Protein AF-A0A838DEN2-F1 (afdb_monomer_lite)

pLDDT: mean 86.4, std 11.08, range [57.28, 98.25]

Secondary structure (DSSP, 8-state):
---EEEEETTEEEEEE--HHHHHHHHHHHHHHHHHHHHHHHHH-GGGSSPPP-

Sequence (53 aa):
MTAQIIEKGGERKFAAIPYKQYVKMQEALEDYHALKALRGAKRDPKNQKGQPF

Foldseek 3Di:
DDWDFDDDPNDRDDTDDPPVVVVVVVVVVVVVVVVVVVVVLCPPPVPVDPDDD

Radius of gyration: 19.56 Å; chains: 1; bounding box: 39×37×48 Å

Structure (mmCIF, N/CA/C/O backbone):
data_AF-A0A838DEN2-F1
#
_entry.id   AF-A0A838DEN2-F1
#
loop_
_atom_site.group_PDB
_atom_site.id
_atom_site.type_symbol
_atom_site.label_atom_id
_atom_site.label_alt_id
_atom_site.label_comp_id
_atom_site.label_asym_id
_atom_site.label_entity_id
_atom_site.label_seq_id
_atom_site.pdbx_PDB_ins_code
_atom_site.Cartn_x
_atom_site.Cartn_y
_atom_site.Cartn_z
_atom_site.occupancy
_atom_site.B_iso_or_equiv
_atom_site.auth_seq_id
_atom_site.auth_comp_id
_atom_site.auth_asym_id
_atom_site.auth_atom_id
_atom_site.pdbx_PDB_model_num
ATOM 1 N N . MET A 1 1 ? -16.762 8.580 0.247 1.00 57.28 1 MET A N 1
ATOM 2 C CA . MET A 1 1 ? -15.644 8.023 1.038 1.00 57.28 1 MET A CA 1
ATOM 3 C C . MET A 1 1 ? -15.523 8.854 2.297 1.00 57.28 1 MET A C 1
ATOM 5 O O . MET A 1 1 ? -15.439 10.067 2.167 1.00 57.28 1 MET A O 1
ATOM 9 N N . THR A 1 2 ? -15.528 8.233 3.475 1.00 62.94 2 THR A N 1
ATOM 10 C CA . THR A 1 2 ? -15.416 8.959 4.748 1.00 62.94 2 THR A CA 1
ATOM 11 C C . THR A 1 2 ? -14.459 8.178 5.638 1.00 62.94 2 THR A C 1
ATOM 13 O O . THR A 1 2 ? -14.856 7.225 6.302 1.00 62.94 2 THR A O 1
ATOM 16 N N . ALA A 1 3 ? -13.169 8.508 5.559 1.00 77.00 3 ALA A N 1
ATOM 17 C CA . ALA A 1 3 ? -12.188 7.997 6.507 1.00 77.00 3 ALA A CA 1
ATOM 18 C C . ALA A 1 3 ? -12.456 8.662 7.859 1.00 77.00 3 ALA A C 1
ATOM 20 O O . ALA A 1 3 ? -12.579 9.887 7.928 1.00 77.00 3 ALA A O 1
ATOM 21 N N . GLN A 1 4 ? -12.574 7.869 8.920 1.00 85.12 4 GLN A N 1
ATOM 22 C CA . GLN A 1 4 ? -12.734 8.427 10.255 1.00 85.12 4 GLN A CA 1
ATOM 23 C C . GLN A 1 4 ? -11.350 8.754 10.801 1.00 85.12 4 GLN A C 1
ATOM 25 O O . GLN A 1 4 ? -10.518 7.869 10.983 1.00 85.12 4 GLN A O 1
ATOM 30 N N . ILE A 1 5 ? -11.091 10.034 11.032 1.00 85.88 5 ILE A N 1
ATOM 31 C CA . ILE A 1 5 ? -9.813 10.480 11.573 1.00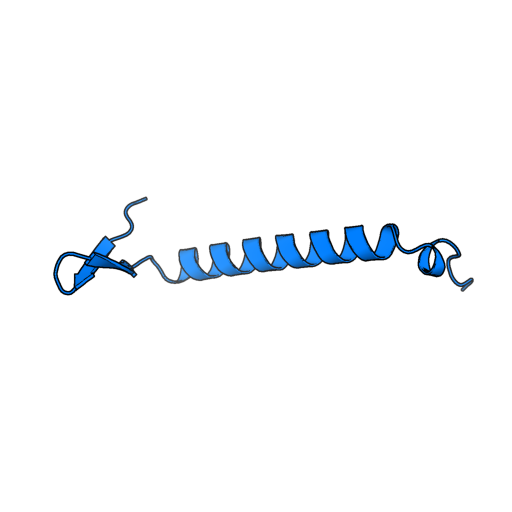 85.88 5 ILE A CA 1
ATOM 32 C C . ILE A 1 5 ? -9.861 10.387 13.096 1.00 85.88 5 ILE A C 1
ATOM 34 O O . ILE A 1 5 ? -10.792 10.888 13.721 1.00 85.88 5 ILE A O 1
ATOM 38 N N . ILE A 1 6 ? -8.860 9.737 13.683 1.00 85.88 6 ILE A N 1
ATOM 39 C CA . ILE A 1 6 ? -8.707 9.584 15.127 1.00 85.88 6 ILE A CA 1
ATOM 40 C C . ILE A 1 6 ? -7.614 10.552 15.584 1.00 85.88 6 ILE A C 1
ATOM 42 O O . ILE A 1 6 ? -6.453 10.464 15.164 1.00 85.88 6 ILE A O 1
ATOM 46 N N . GLU A 1 7 ? -8.004 11.482 16.450 1.00 84.81 7 GLU A N 1
ATOM 47 C CA . GLU A 1 7 ? -7.132 12.502 17.026 1.00 84.81 7 GLU A CA 1
ATOM 48 C C . GLU A 1 7 ? -6.657 12.078 18.424 1.00 84.81 7 GLU A C 1
ATOM 50 O O . GLU A 1 7 ? -7.436 11.572 19.232 1.00 84.81 7 GLU A O 1
ATOM 55 N N . LYS A 1 8 ? -5.369 12.279 18.728 1.00 76.44 8 LYS A N 1
ATOM 56 C CA . LYS A 1 8 ? -4.803 12.055 20.069 1.00 76.44 8 LYS A CA 1
ATOM 57 C C . LYS A 1 8 ? -3.924 13.239 20.452 1.00 76.44 8 LYS A C 1
ATOM 59 O O . LYS A 1 8 ? -2.853 13.419 19.878 1.00 76.44 8 LYS A O 1
ATOM 64 N N . GLY A 1 9 ? -4.370 14.012 21.444 1.00 76.38 9 GLY A N 1
ATOM 65 C CA . GLY A 1 9 ? -3.669 15.212 21.915 1.00 76.38 9 GLY A CA 1
ATOM 66 C C . GLY A 1 9 ? -3.750 16.399 20.949 1.00 76.38 9 GLY A C 1
ATOM 67 O O . GLY A 1 9 ? -2.799 17.162 20.865 1.00 76.38 9 GLY A O 1
ATOM 68 N N . GLY A 1 10 ? -4.843 16.525 20.186 1.00 79.94 10 GLY A N 1
ATOM 69 C CA . GLY A 1 10 ? -5.028 17.591 19.188 1.00 79.94 10 GLY A CA 1
ATOM 70 C C . GLY A 1 10 ? -4.386 17.315 17.822 1.00 79.94 10 GLY A C 1
ATOM 71 O O . GLY A 1 10 ? -4.585 18.083 16.888 1.00 79.94 10 GLY A O 1
ATOM 72 N N . GLU A 1 11 ? -3.660 16.203 17.674 1.00 79.19 11 GLU A N 1
ATOM 73 C CA . GLU A 1 11 ? -3.051 15.791 16.407 1.00 79.19 11 GLU A CA 1
ATOM 74 C C . GLU A 1 11 ? -3.798 14.610 15.775 1.00 79.19 11 GLU A C 1
ATOM 76 O O . GLU A 1 11 ? -4.103 13.611 16.437 1.00 79.19 11 GLU A O 1
ATOM 81 N N . ARG A 1 12 ? -4.039 14.698 14.462 1.00 80.56 12 ARG A N 1
ATOM 82 C CA . ARG A 1 12 ? -4.629 13.640 13.627 1.00 80.56 12 ARG A CA 1
ATOM 83 C C . ARG A 1 12 ? -3.604 12.541 13.363 1.00 80.56 12 ARG A C 1
ATOM 85 O O . ARG A 1 12 ? -2.852 12.617 12.396 1.00 80.56 12 ARG A O 1
ATOM 92 N N . LYS A 1 13 ? -3.557 11.529 14.234 1.00 82.44 13 LYS A N 1
ATOM 93 C CA . LYS A 1 13 ? -2.531 10.470 14.180 1.00 82.44 13 LYS A CA 1
ATOM 94 C C . LYS A 1 13 ? -2.939 9.253 13.365 1.00 82.44 13 LYS A C 1
ATOM 96 O O . LYS A 1 13 ? -2.066 8.580 12.827 1.00 82.44 13 LYS A O 1
ATOM 101 N N . PHE A 1 14 ? -4.234 8.962 13.264 1.00 86.50 14 PHE A N 1
ATOM 102 C CA . PHE A 1 14 ? -4.699 7.748 12.594 1.00 86.50 14 PHE A CA 1
ATOM 103 C C . PHE A 1 14 ? -5.940 8.006 11.746 1.00 86.50 14 PHE A C 1
ATOM 105 O O . PHE A 1 14 ? -6.733 8.902 12.031 1.00 86.50 14 PHE A O 1
ATOM 112 N N . ALA A 1 15 ? -6.118 7.186 10.715 1.00 87.12 15 ALA A N 1
ATOM 113 C CA . ALA A 1 15 ? -7.323 7.145 9.902 1.00 87.12 15 ALA A CA 1
ATOM 114 C C . ALA A 1 15 ? -7.871 5.716 9.909 1.00 87.12 15 ALA A C 1
ATOM 116 O O . ALA A 1 15 ? -7.175 4.775 9.529 1.00 87.12 15 ALA A O 1
ATOM 117 N N . ALA A 1 16 ? -9.116 5.556 10.341 1.00 89.69 16 ALA A N 1
ATOM 118 C CA . ALA A 1 16 ? -9.848 4.309 10.236 1.00 89.69 16 ALA A CA 1
ATOM 119 C C . ALA A 1 16 ? -10.582 4.271 8.891 1.00 89.69 16 ALA A C 1
ATOM 121 O O . ALA A 1 16 ? -11.385 5.151 8.564 1.00 89.69 16 ALA A O 1
ATOM 122 N N . ILE A 1 17 ? -10.286 3.235 8.109 1.00 91.88 17 ILE A N 1
ATOM 123 C CA . ILE A 1 17 ? -10.922 2.946 6.824 1.00 91.88 17 ILE A CA 1
ATOM 124 C C . ILE A 1 17 ? -11.380 1.483 6.790 1.00 91.88 17 ILE A C 1
ATOM 126 O O . ILE A 1 17 ? -10.811 0.648 7.499 1.00 91.88 17 ILE A O 1
ATOM 130 N N . PRO A 1 18 ? -12.387 1.133 5.970 1.00 94.44 18 PRO A N 1
ATOM 131 C CA . PRO A 1 18 ? -12.783 -0.256 5.783 1.00 94.44 18 PRO A CA 1
ATOM 132 C C . PRO A 1 18 ? -11.603 -1.121 5.331 1.00 94.44 18 PRO A C 1
ATOM 134 O O . PRO A 1 18 ? -10.886 -0.760 4.398 1.00 94.44 18 PRO A O 1
ATOM 137 N N . TYR A 1 19 ? -11.457 -2.306 5.925 1.00 92.62 19 TYR A N 1
ATOM 138 C CA . TYR A 1 19 ? -10.335 -3.208 5.640 1.00 92.62 19 TYR A CA 1
ATOM 139 C C . TYR A 1 19 ? -10.177 -3.521 4.145 1.00 92.62 19 TYR A C 1
ATOM 141 O O . TYR A 1 19 ? -9.088 -3.404 3.595 1.00 92.62 19 TYR A O 1
ATOM 149 N N . LYS A 1 20 ? -11.281 -3.806 3.441 1.00 94.38 20 LYS A N 1
ATOM 150 C CA . LYS A 1 20 ? -11.262 -4.046 1.985 1.00 94.38 20 LYS A CA 1
ATOM 151 C C . LYS A 1 20 ? -10.677 -2.877 1.184 1.00 94.38 20 LYS A C 1
ATOM 153 O O . LYS A 1 20 ? -10.122 -3.091 0.115 1.00 94.38 20 LYS A O 1
ATOM 158 N N . GLN A 1 21 ? -10.840 -1.643 1.660 1.00 91.69 21 GLN A N 1
ATOM 159 C CA . GLN A 1 21 ? -10.279 -0.464 1.000 1.00 91.69 21 GLN A CA 1
ATOM 160 C C . GLN A 1 21 ? -8.796 -0.311 1.321 1.00 91.69 21 GLN A C 1
ATOM 162 O O . GLN A 1 21 ? -8.020 -0.026 0.418 1.00 91.69 21 GLN A O 1
ATOM 167 N N . TYR A 1 22 ? -8.405 -0.562 2.572 1.00 93.56 22 TYR A N 1
ATOM 168 C CA . TYR A 1 22 ? -6.998 -0.604 2.961 1.00 93.56 22 TYR A CA 1
ATOM 169 C C . TYR A 1 22 ? -6.208 -1.606 2.111 1.00 93.56 22 TYR A C 1
ATOM 171 O O . TYR A 1 22 ? -5.183 -1.237 1.548 1.00 93.56 22 TYR A O 1
ATOM 179 N N . VAL A 1 23 ? -6.729 -2.826 1.940 1.00 96.75 23 VAL A N 1
ATOM 180 C CA . VAL A 1 23 ? -6.096 -3.863 1.109 1.00 96.75 23 VAL A CA 1
ATOM 181 C C . VAL A 1 23 ? -5.904 -3.375 -0.327 1.00 96.75 23 VAL A C 1
ATOM 183 O O . VAL A 1 23 ? -4.783 -3.376 -0.816 1.00 96.75 23 VAL A O 1
ATOM 186 N N . LYS A 1 24 ? -6.949 -2.828 -0.960 1.00 96.75 24 LYS A N 1
ATOM 187 C CA . LYS A 1 24 ? -6.842 -2.266 -2.319 1.00 96.75 24 LYS A CA 1
ATOM 188 C C . LYS A 1 24 ? -5.811 -1.143 -2.436 1.00 96.75 24 LYS A C 1
ATOM 190 O O . LYS A 1 24 ? -5.179 -0.988 -3.475 1.00 96.75 24 LYS A O 1
ATO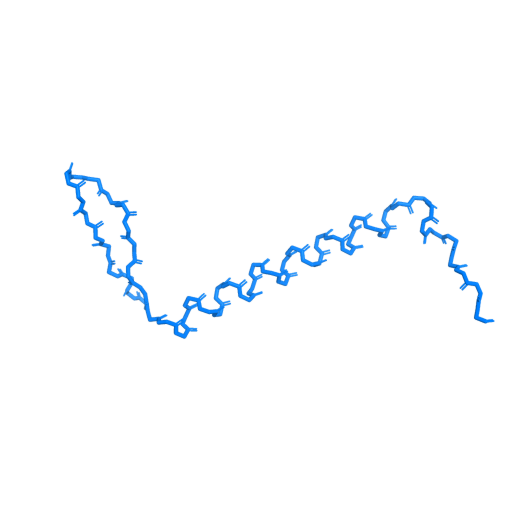M 195 N N . MET A 1 25 ? -5.661 -0.324 -1.395 1.00 95.38 25 MET A N 1
ATOM 196 C CA . MET A 1 25 ? -4.637 0.720 -1.373 1.00 95.38 25 MET A CA 1
ATOM 197 C C . MET A 1 25 ? -3.230 0.129 -1.262 1.00 95.38 25 MET A C 1
ATOM 199 O O . MET A 1 25 ? -2.325 0.640 -1.914 1.00 95.38 25 MET 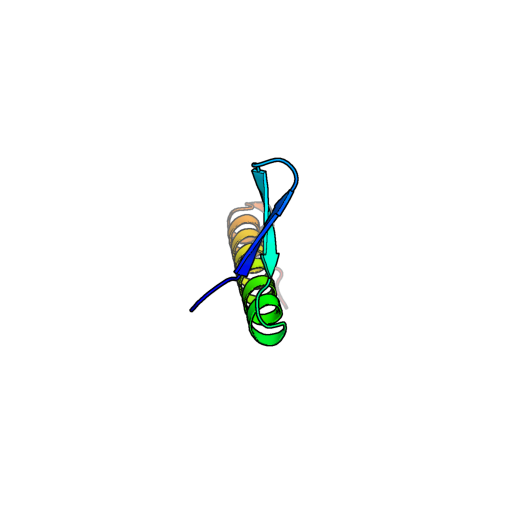A O 1
ATOM 203 N N . GLN A 1 26 ? -3.039 -0.922 -0.458 1.00 97.44 26 GLN A N 1
ATOM 204 C CA . GLN A 1 26 ? -1.757 -1.630 -0.373 1.00 97.44 26 GLN A CA 1
ATOM 205 C C . GLN A 1 26 ? -1.396 -2.270 -1.717 1.00 97.44 26 GLN A C 1
ATOM 207 O O . GLN A 1 26 ? -0.319 -1.992 -2.232 1.00 97.44 26 GLN A O 1
ATOM 212 N N . GLU A 1 27 ? -2.327 -3.001 -2.334 1.00 98.06 27 GLU A N 1
ATOM 213 C CA . GLU A 1 27 ? -2.143 -3.623 -3.655 1.00 98.06 27 GLU A CA 1
ATOM 214 C C . GLU A 1 27 ? -1.730 -2.586 -4.714 1.00 98.06 27 GLU A C 1
ATOM 216 O O . GLU A 1 27 ? -0.741 -2.762 -5.419 1.00 98.06 27 GLU A O 1
ATOM 221 N N . ALA A 1 28 ? -2.415 -1.438 -4.771 1.00 98.00 28 ALA A N 1
ATOM 222 C CA . ALA A 1 28 ? -2.081 -0.378 -5.724 1.00 98.00 28 ALA A CA 1
ATOM 223 C C . ALA A 1 28 ? -0.677 0.226 -5.503 1.00 98.00 28 ALA A C 1
ATOM 225 O O . ALA A 1 28 ? -0.012 0.634 -6.461 1.00 98.00 28 ALA A O 1
ATOM 226 N N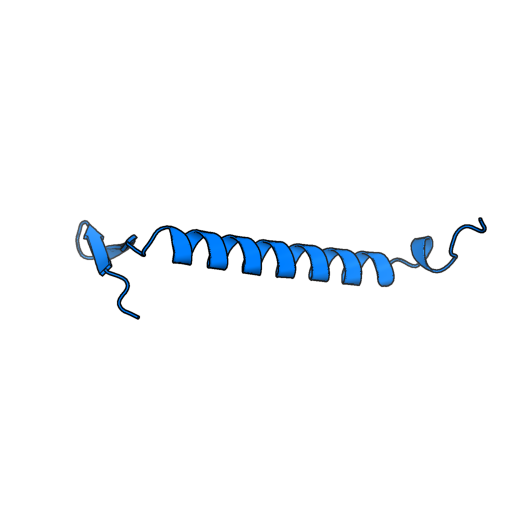 . LEU A 1 29 ? -0.221 0.313 -4.249 1.00 98.25 29 LEU A N 1
ATOM 227 C CA . LEU A 1 29 ? 1.133 0.770 -3.927 1.00 98.25 29 LEU A CA 1
ATOM 228 C C . LEU A 1 29 ? 2.176 -0.276 -4.327 1.00 98.25 29 LEU A C 1
ATOM 230 O O . LEU A 1 29 ? 3.197 0.080 -4.917 1.00 98.25 29 LEU A O 1
ATOM 234 N N . GLU A 1 30 ? 1.919 -1.550 -4.042 1.00 98.25 30 GLU A N 1
ATOM 235 C CA . GLU A 1 30 ? 2.780 -2.665 -4.441 1.00 98.25 30 GLU A CA 1
ATOM 236 C C . GLU A 1 30 ? 2.936 -2.725 -5.964 1.00 98.25 30 GLU A C 1
ATOM 238 O O . GLU A 1 30 ? 4.066 -2.746 -6.462 1.00 98.25 30 GLU A O 1
ATOM 243 N N . ASP A 1 31 ? 1.833 -2.613 -6.705 1.00 98.25 31 ASP A N 1
ATOM 244 C CA . ASP A 1 31 ? 1.827 -2.544 -8.168 1.00 98.25 31 ASP A CA 1
ATOM 245 C C . ASP A 1 31 ? 2.676 -1.377 -8.682 1.00 98.25 31 ASP A C 1
ATOM 247 O O . ASP A 1 31 ? 3.506 -1.530 -9.587 1.00 98.25 31 ASP A O 1
ATOM 251 N N . TYR A 1 3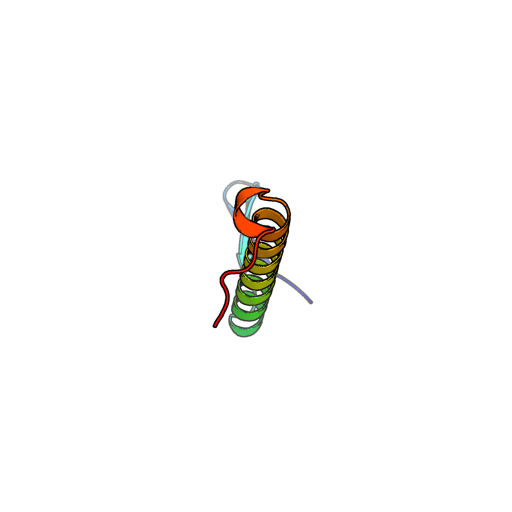2 ? 2.525 -0.193 -8.082 1.00 98.00 32 TYR A N 1
ATOM 252 C CA . TYR A 1 32 ? 3.337 0.968 -8.433 1.00 98.00 32 TYR A CA 1
ATOM 253 C C . TYR A 1 32 ? 4.834 0.708 -8.208 1.00 98.00 32 TYR A C 1
ATOM 255 O O . TYR A 1 32 ? 5.662 1.026 -9.073 1.00 98.00 32 TYR A O 1
ATOM 263 N N . HIS A 1 33 ? 5.200 0.120 -7.068 1.00 98.12 33 HIS A N 1
ATOM 264 C CA .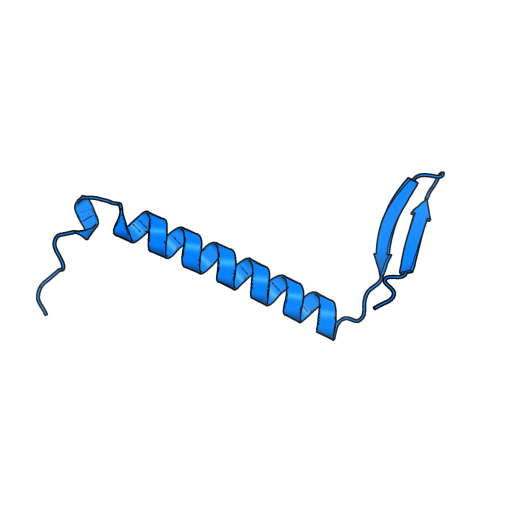 HIS A 1 33 ? 6.587 -0.202 -6.749 1.00 98.12 33 HIS A CA 1
ATOM 265 C C . HIS A 1 33 ? 7.166 -1.255 -7.699 1.00 98.12 33 HIS A C 1
ATOM 267 O O . HIS A 1 33 ? 8.289 -1.075 -8.182 1.00 98.12 33 HIS A O 1
ATOM 273 N N . ALA A 1 34 ? 6.394 -2.286 -8.044 1.00 97.81 34 ALA A N 1
ATOM 274 C CA . ALA A 1 34 ? 6.778 -3.298 -9.020 1.00 97.81 34 ALA A CA 1
ATOM 275 C C . ALA A 1 34 ? 7.025 -2.678 -10.404 1.00 97.81 34 ALA A C 1
ATOM 277 O O . ALA A 1 34 ? 8.085 -2.878 -11.005 1.00 97.81 34 ALA A O 1
ATOM 278 N N . LEU A 1 35 ? 6.110 -1.835 -10.893 1.00 97.62 35 LEU A N 1
ATOM 279 C CA . LEU A 1 35 ? 6.276 -1.131 -12.169 1.00 97.62 35 LEU A CA 1
ATOM 280 C C . LEU A 1 35 ? 7.494 -0.200 -12.166 1.00 97.62 35 LEU A C 1
ATOM 282 O O . LEU A 1 35 ? 8.226 -0.120 -13.160 1.00 97.62 35 LEU A O 1
ATOM 286 N N . LYS A 1 36 ? 7.738 0.502 -11.053 1.00 97.31 36 LYS A N 1
ATOM 287 C CA . LYS A 1 36 ? 8.924 1.349 -10.880 1.00 97.31 36 LYS A CA 1
ATOM 288 C C . LYS A 1 36 ? 10.207 0.518 -10.948 1.00 97.31 36 LYS A C 1
ATOM 290 O O . LYS A 1 36 ? 11.142 0.930 -11.638 1.00 97.31 36 LYS A O 1
ATOM 295 N N . ALA A 1 37 ? 10.238 -0.645 -10.298 1.00 96.19 37 ALA A N 1
ATOM 296 C CA . ALA A 1 37 ? 11.368 -1.568 -10.339 1.00 96.19 37 ALA A CA 1
ATOM 297 C C . ALA A 1 37 ? 11.616 -2.097 -11.760 1.00 96.19 37 ALA A C 1
ATOM 299 O O . ALA A 1 37 ? 12.737 -1.995 -12.257 1.00 96.19 37 ALA A O 1
ATOM 300 N N . LEU A 1 38 ? 10.570 -2.546 -12.465 1.00 94.94 38 LEU A N 1
ATOM 301 C CA . LEU A 1 38 ? 10.667 -2.988 -13.862 1.00 94.94 38 LEU A CA 1
ATOM 302 C C . LEU A 1 38 ? 11.203 -1.882 -14.776 1.00 94.94 38 LEU A C 1
ATOM 304 O O . LEU A 1 38 ? 12.049 -2.127 -15.636 1.00 94.94 38 LEU A O 1
ATOM 308 N N . ARG A 1 39 ? 10.742 -0.640 -14.588 1.00 93.62 39 ARG A N 1
ATOM 309 C CA . ARG A 1 39 ? 11.240 0.511 -15.352 1.00 93.62 39 ARG A CA 1
ATOM 310 C C . ARG A 1 39 ? 12.712 0.796 -15.056 1.00 93.62 39 ARG A C 1
ATOM 312 O O . ARG A 1 39 ? 13.441 1.155 -15.977 1.00 93.62 39 ARG A O 1
ATOM 319 N N . GLY A 1 40 ? 13.141 0.641 -13.805 1.00 93.69 40 GLY A N 1
ATOM 320 C CA . GLY A 1 40 ? 14.548 0.728 -13.416 1.00 93.69 40 GLY A CA 1
ATOM 321 C C . GLY A 1 40 ? 15.388 -0.353 -14.093 1.00 93.69 40 GLY A C 1
ATOM 322 O O . GLY A 1 40 ? 16.357 -0.033 -14.773 1.00 93.69 40 GLY A O 1
ATOM 323 N N . ALA A 1 41 ? 14.953 -1.610 -14.007 1.00 91.00 41 ALA A N 1
ATOM 324 C CA . ALA A 1 41 ? 15.638 -2.749 -14.609 1.00 91.00 41 ALA A CA 1
ATOM 325 C C . ALA A 1 41 ? 15.784 -2.616 -16.133 1.00 91.00 41 ALA A C 1
ATOM 327 O O . ALA A 1 41 ? 16.846 -2.923 -16.663 1.00 91.00 41 ALA A O 1
ATOM 328 N N . LYS A 1 42 ? 14.766 -2.094 -16.834 1.00 87.44 42 LYS A N 1
ATOM 329 C CA . LYS A 1 42 ? 14.835 -1.817 -18.283 1.00 87.44 42 LYS A CA 1
ATOM 330 C C . LYS A 1 42 ? 15.876 -0.761 -18.662 1.00 87.44 42 LYS A C 1
ATOM 332 O O . LYS A 1 42 ? 16.353 -0.757 -19.791 1.00 87.44 42 LYS A O 1
ATOM 337 N N . ARG A 1 43 ? 16.176 0.175 -17.758 1.00 88.12 43 ARG A N 1
ATOM 338 C CA . ARG A 1 43 ? 17.172 1.231 -17.991 1.00 88.12 43 ARG A CA 1
ATOM 339 C C . ARG A 1 43 ? 18.593 0.761 -17.713 1.00 88.12 43 ARG A C 1
ATOM 341 O O . ARG A 1 43 ? 19.519 1.431 -18.157 1.00 88.12 43 ARG A O 1
ATOM 348 N N . ASP A 1 44 ? 18.766 -0.353 -17.002 1.00 86.56 44 ASP A N 1
ATOM 349 C CA . ASP A 1 44 ? 20.084 -0.917 -16.738 1.00 86.56 44 ASP A CA 1
ATOM 350 C C . ASP A 1 44 ? 20.716 -1.398 -18.060 1.00 86.56 44 ASP A C 1
ATOM 352 O O . ASP A 1 44 ? 20.164 -2.293 -18.710 1.00 86.56 44 ASP A O 1
ATOM 356 N N . PRO A 1 45 ? 21.869 -0.840 -18.476 1.00 79.06 45 PRO A N 1
ATOM 357 C CA . PRO A 1 45 ? 22.572 -1.263 -19.685 1.00 79.06 45 PRO A CA 1
ATOM 358 C C . PRO A 1 45 ? 22.900 -2.760 -19.702 1.00 79.06 45 PRO A C 1
ATOM 360 O O . PRO A 1 45 ? 22.935 -3.368 -20.771 1.00 79.06 45 PRO A O 1
ATOM 363 N N . LYS A 1 46 ? 23.097 -3.376 -18.526 1.00 81.88 46 LYS A N 1
ATOM 364 C CA . LYS A 1 46 ? 23.373 -4.814 -18.388 1.00 81.88 46 LYS A CA 1
ATOM 365 C C . LYS A 1 46 ? 22.188 -5.676 -18.820 1.00 81.88 46 LYS A C 1
ATOM 367 O O . LYS A 1 46 ? 22.397 -6.783 -19.299 1.00 81.88 46 LYS A O 1
ATOM 372 N N . ASN A 1 47 ? 20.969 -5.145 -18.714 1.00 80.19 47 ASN A N 1
ATOM 373 C CA . ASN A 1 47 ? 19.732 -5.834 -19.079 1.00 80.19 47 ASN A CA 1
ATOM 374 C C . ASN A 1 47 ? 19.284 -5.550 -20.525 1.00 80.19 47 ASN A C 1
ATOM 376 O O . ASN A 1 47 ? 18.251 -6.060 -20.952 1.00 80.19 47 ASN A O 1
ATOM 380 N N . GLN A 1 48 ? 20.022 -4.736 -21.293 1.00 69.88 48 GLN A N 1
ATOM 381 C CA . GLN A 1 48 ? 19.662 -4.411 -22.683 1.00 69.88 48 GLN A CA 1
ATOM 382 C C . GLN A 1 48 ? 19.983 -5.541 -23.665 1.00 69.88 48 GLN A C 1
ATOM 384 O O . GLN A 1 48 ? 19.356 -5.647 -24.718 1.00 69.88 48 GLN A O 1
ATOM 389 N N . LYS A 1 49 ? 20.955 -6.392 -23.331 1.00 73.00 49 LYS A N 1
ATOM 390 C CA . LYS A 1 49 ? 21.270 -7.589 -24.109 1.00 73.00 49 LYS A CA 1
ATOM 391 C C . LYS A 1 49 ? 20.476 -8.740 -23.510 1.00 73.00 49 LYS A C 1
ATOM 393 O O . LYS A 1 49 ? 20.902 -9.331 -22.524 1.00 73.00 49 LYS A O 1
ATOM 398 N N . GLY A 1 50 ? 19.292 -9.000 -24.062 1.00 66.25 50 GLY A N 1
ATOM 399 C CA . GLY A 1 50 ? 18.501 -10.166 -23.675 1.00 66.25 50 GLY A CA 1
ATOM 400 C C . GLY A 1 50 ? 19.339 -11.443 -23.788 1.00 66.25 50 GLY A C 1
ATOM 401 O O . GLY A 1 50 ? 20.142 -11.576 -24.713 1.00 66.25 50 GLY A O 1
ATOM 402 N N . GLN A 1 51 ? 19.185 -12.361 -22.835 1.00 65.56 51 GLN A N 1
ATOM 403 C CA . GLN A 1 51 ? 19.763 -13.696 -22.956 1.00 65.56 51 GLN A CA 1
ATOM 404 C C . GLN A 1 51 ? 18.988 -14.478 -24.031 1.00 65.56 51 GLN A C 1
ATOM 406 O O . GLN A 1 51 ? 17.754 -14.460 -24.000 1.00 65.56 51 GLN A O 1
ATOM 411 N N . PRO A 1 52 ? 19.671 -15.135 -24.985 1.00 67.00 52 PRO A N 1
ATOM 412 C CA . PRO A 1 52 ? 19.010 -16.040 -25.917 1.00 67.00 52 PRO A CA 1
ATOM 413 C C . PRO A 1 52 ? 18.456 -17.268 -25.178 1.00 67.00 52 PRO A C 1
ATOM 415 O O . PRO A 1 52 ? 19.010 -17.673 -24.153 1.00 67.00 52 PRO A O 1
ATOM 418 N N . PHE A 1 53 ? 17.347 -17.799 -25.698 1.00 62.97 53 PHE A N 1
ATOM 419 C CA . PHE A 1 53 ? 16.653 -18.997 -25.213 1.00 62.97 53 PHE A CA 1
ATOM 420 C C . PHE A 1 53 ? 17.316 -20.287 -25.700 1.00 62.97 53 PHE A C 1
ATOM 422 O O . PHE A 1 53 ? 17.874 -20.278 -26.822 1.00 62.97 53 PHE A O 1
#